Protein AF-A0A534JZP4-F1 (afdb_monomer_lite)

Foldseek 3Di:
DDDDDDDPPPPPAAEDEAEALDPVVQVVVQVVVVVVPHHYDYDNHPVRSVD

Structure (mmCIF, N/CA/C/O backbone):
data_AF-A0A534JZP4-F1
#
_entry.id   AF-A0A534JZP4-F1
#
loop_
_atom_site.group_PDB
_atom_site.id
_atom_site.type_symbol
_atom_site.label_atom_id
_atom_site.label_alt_id
_atom_site.label_comp_id
_atom_site.label_asym_id
_atom_site.label_entity_id
_atom_site.label_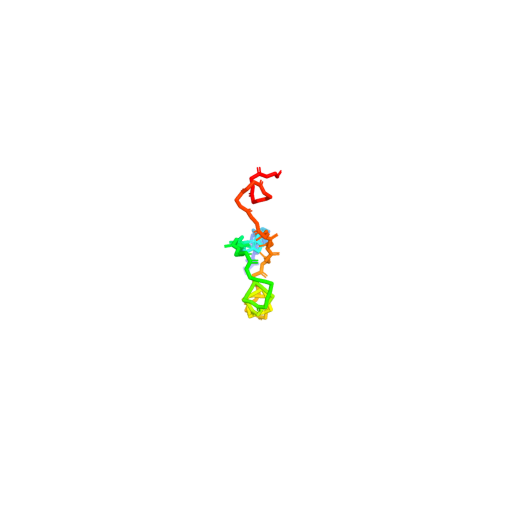seq_id
_atom_site.pdbx_PDB_ins_code
_atom_site.Cartn_x
_atom_site.Cartn_y
_atom_site.Cartn_z
_atom_site.occupancy
_atom_site.B_iso_or_equiv
_atom_site.auth_seq_id
_atom_site.auth_comp_id
_atom_site.auth_asym_id
_atom_site.auth_atom_id
_atom_site.pdbx_PDB_model_num
ATOM 1 N N . MET A 1 1 ? -11.668 6.127 45.727 1.00 41.09 1 MET A N 1
ATOM 2 C CA . MET A 1 1 ? -10.405 5.724 45.075 1.00 41.09 1 MET A CA 1
ATOM 3 C C . MET A 1 1 ? -10.415 6.306 43.670 1.00 41.09 1 MET A C 1
ATOM 5 O O . MET A 1 1 ? -11.285 5.933 42.897 1.00 41.09 1 MET A O 1
ATOM 9 N N . MET A 1 2 ? -9.544 7.271 43.374 1.00 45.41 2 MET A N 1
ATOM 10 C CA . MET A 1 2 ? -9.350 7.784 42.012 1.00 45.41 2 MET A CA 1
ATOM 11 C C . MET A 1 2 ? -8.356 6.849 41.324 1.00 45.41 2 MET A C 1
ATOM 13 O O . MET A 1 2 ? -7.189 6.816 41.705 1.00 45.41 2 MET A O 1
ATOM 17 N N . ILE A 1 3 ? -8.823 6.045 40.374 1.00 54.12 3 ILE A N 1
ATOM 18 C CA . ILE A 1 3 ? -7.936 5.271 39.505 1.00 54.12 3 ILE A CA 1
ATOM 19 C C . ILE A 1 3 ? -7.497 6.232 38.404 1.00 54.12 3 ILE A C 1
ATOM 21 O O . ILE A 1 3 ? -8.293 6.606 37.547 1.00 54.12 3 ILE A O 1
ATOM 25 N N . THR A 1 4 ? -6.249 6.686 38.457 1.00 58.03 4 THR A N 1
ATOM 26 C CA . THR A 1 4 ? -5.631 7.411 37.347 1.00 58.03 4 THR A CA 1
ATOM 27 C C . THR A 1 4 ? -5.328 6.399 36.248 1.00 58.03 4 THR A C 1
ATOM 29 O O . THR A 1 4 ? -4.505 5.503 36.447 1.00 58.03 4 THR A O 1
ATOM 32 N N . LEU A 1 5 ? -6.019 6.507 35.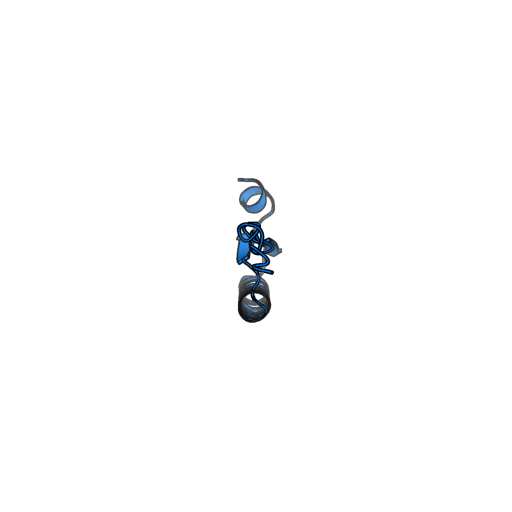114 1.00 56.41 5 LEU A N 1
ATOM 33 C CA . LEU A 1 5 ? -5.702 5.727 33.921 1.00 56.41 5 LEU A CA 1
ATOM 34 C C . LEU A 1 5 ? -4.271 6.077 33.467 1.00 56.41 5 LEU A C 1
ATOM 36 O O . LEU A 1 5 ? -3.915 7.260 33.477 1.00 56.41 5 LEU A O 1
ATOM 40 N N . PRO A 1 6 ? -3.432 5.088 33.111 1.00 63.59 6 PRO A N 1
ATOM 41 C CA . PRO A 1 6 ? -2.122 5.366 32.537 1.00 63.59 6 PRO A CA 1
ATOM 42 C C . PRO A 1 6 ? -2.287 6.201 31.256 1.00 63.59 6 PRO A C 1
ATOM 44 O O . PRO A 1 6 ? -3.305 6.053 30.574 1.00 63.59 6 PRO A O 1
ATOM 47 N N . PRO A 1 7 ? -1.318 7.077 30.922 1.00 61.22 7 PRO A N 1
ATOM 48 C CA . PRO A 1 7 ? -1.351 7.827 29.672 1.00 61.22 7 PRO A CA 1
ATOM 49 C C . PRO A 1 7 ? -1.519 6.830 28.530 1.00 61.22 7 PRO A C 1
ATOM 51 O O . PRO A 1 7 ? -0.776 5.848 28.475 1.00 61.22 7 PRO A O 1
ATOM 54 N N . GLU A 1 8 ? -2.533 7.045 27.688 1.00 59.47 8 GLU A N 1
ATOM 55 C CA . GLU A 1 8 ? -2.849 6.188 26.548 1.00 59.47 8 GLU A CA 1
ATOM 56 C C . GLU A 1 8 ? -1.547 5.845 25.826 1.00 59.47 8 GLU A C 1
ATOM 58 O O . GLU A 1 8 ? -0.881 6.718 25.262 1.00 59.47 8 GLU A O 1
ATOM 63 N N . ALA A 1 9 ? -1.129 4.579 25.916 1.00 56.84 9 ALA A N 1
ATOM 64 C CA . ALA A 1 9 ? -0.004 4.089 25.147 1.00 56.84 9 ALA A CA 1
ATOM 65 C C . ALA A 1 9 ? -0.349 4.398 23.696 1.00 56.84 9 ALA A C 1
ATOM 67 O O . ALA A 1 9 ? -1.320 3.848 23.186 1.00 56.84 9 ALA A O 1
ATOM 68 N N . LYS A 1 10 ? 0.378 5.340 23.086 1.00 53.19 10 LYS A N 1
ATOM 69 C CA . LYS A 1 10 ? 0.142 5.834 21.731 1.00 53.19 10 LYS A CA 1
ATOM 70 C C . LYS A 1 10 ? 0.047 4.613 20.819 1.00 53.19 10 LYS A C 1
ATOM 72 O O . LYS A 1 10 ? 1.069 4.013 20.489 1.00 53.19 10 LYS A O 1
ATOM 77 N N . THR A 1 11 ? -1.170 4.180 20.502 1.00 61.81 11 THR A N 1
ATOM 78 C CA . THR A 1 11 ? -1.404 3.004 19.677 1.00 61.81 11 THR A CA 1
ATOM 79 C C . THR A 1 11 ? -0.975 3.420 18.289 1.00 61.81 11 THR A C 1
ATOM 81 O O . THR A 1 11 ? -1.697 4.110 17.576 1.00 61.81 11 THR A O 1
ATOM 84 N N . ILE A 1 12 ? 0.267 3.097 17.931 1.00 61.91 12 ILE A N 1
ATOM 85 C CA . ILE A 1 12 ? 0.729 3.288 16.564 1.00 61.91 12 ILE A CA 1
ATOM 86 C C . ILE A 1 12 ? -0.261 2.481 15.715 1.00 61.91 12 ILE A C 1
ATOM 88 O O . ILE A 1 12 ? -0.393 1.274 15.962 1.00 61.91 12 ILE A O 1
ATOM 92 N N . PRO A 1 13 ? -1.023 3.115 14.804 1.00 67.94 13 PRO A N 1
ATOM 93 C CA . PRO A 1 13 ? -1.930 2.375 13.946 1.00 67.94 13 PRO A CA 1
ATOM 94 C C . PRO A 1 13 ? -1.099 1.312 13.237 1.00 67.94 13 PRO A C 1
ATOM 96 O O . PRO A 1 13 ? -0.004 1.600 12.751 1.00 67.94 13 PRO A O 1
ATOM 99 N N . ARG A 1 14 ? -1.571 0.063 13.258 1.00 86.75 14 ARG A N 1
ATOM 100 C CA . ARG A 1 14 ? -0.859 -1.029 12.596 1.00 86.75 14 ARG A CA 1
ATOM 101 C C . ARG A 1 14 ? -0.732 -0.652 11.118 1.00 86.75 14 ARG A C 1
ATOM 103 O O . ARG A 1 14 ? -1.735 -0.327 10.481 1.00 86.75 14 ARG A O 1
ATOM 110 N N . SER A 1 15 ? 0.495 -0.632 10.612 1.00 93.44 15 SER A N 1
ATOM 111 C CA . SER A 1 15 ? 0.775 -0.287 9.219 1.00 93.44 15 SER A CA 1
ATOM 112 C C . SER A 1 15 ? 0.883 -1.550 8.374 1.00 93.44 15 SER A C 1
ATOM 114 O O . SER A 1 15 ? 1.421 -2.553 8.844 1.00 93.44 15 SER A O 1
ATOM 116 N N . ILE A 1 16 ? 0.395 -1.491 7.137 1.00 95.38 16 ILE A N 1
ATOM 117 C CA . ILE A 1 16 ? 0.507 -2.555 6.133 1.00 95.38 16 ILE A CA 1
ATOM 118 C C . ILE A 1 16 ? 1.174 -1.965 4.890 1.00 95.38 16 ILE A C 1
ATOM 120 O O . ILE A 1 16 ? 0.774 -0.895 4.437 1.00 95.38 16 ILE A O 1
ATOM 124 N N . LEU A 1 17 ? 2.172 -2.667 4.351 1.00 97.06 17 LEU A N 1
ATOM 125 C CA . LEU A 1 17 ? 2.770 -2.386 3.048 1.00 97.06 17 LEU A CA 1
ATOM 126 C C . LEU A 1 17 ? 2.234 -3.397 2.033 1.00 97.06 17 LEU A C 1
ATOM 128 O O . LEU A 1 17 ? 2.330 -4.603 2.262 1.00 97.06 17 LEU A O 1
ATOM 132 N N . ILE A 1 18 ? 1.679 -2.902 0.933 1.00 97.44 18 ILE A N 1
ATOM 133 C CA . ILE A 1 18 ? 1.172 -3.707 -0.180 1.00 97.44 18 ILE A CA 1
ATOM 134 C C . ILE A 1 18 ? 2.099 -3.481 -1.369 1.00 97.44 18 ILE A C 1
ATOM 136 O O . ILE A 1 18 ? 2.278 -2.340 -1.793 1.00 97.44 18 ILE A O 1
ATOM 140 N N . VAL A 1 19 ? 2.684 -4.558 -1.888 1.00 97.69 19 VAL A N 1
ATOM 141 C CA . VAL A 1 19 ? 3.564 -4.526 -3.061 1.00 97.69 19 VAL A CA 1
ATOM 142 C C . VAL A 1 19 ? 2.938 -5.398 -4.133 1.00 97.69 19 VAL A C 1
ATOM 144 O O . VAL A 1 19 ? 2.885 -6.615 -3.968 1.00 97.69 19 VAL A O 1
ATOM 147 N N . ASP A 1 20 ? 2.439 -4.767 -5.188 1.00 97.81 20 ASP A N 1
ATOM 148 C CA . ASP A 1 20 ? 1.751 -5.441 -6.290 1.00 97.81 20 ASP A CA 1
ATOM 149 C C . ASP A 1 20 ? 1.926 -4.609 -7.565 1.00 97.81 20 ASP A C 1
ATOM 151 O O . ASP A 1 20 ? 1.792 -3.382 -7.517 1.00 97.81 20 ASP A O 1
ATOM 155 N N . ASP A 1 21 ? 2.277 -5.246 -8.679 1.00 97.06 21 ASP A N 1
ATOM 156 C CA . ASP A 1 21 ? 2.513 -4.580 -9.961 1.00 97.06 21 ASP A CA 1
ATOM 157 C C . ASP A 1 21 ? 1.210 -4.183 -10.667 1.00 97.06 21 ASP A C 1
ATOM 159 O O . ASP A 1 21 ? 1.202 -3.218 -11.437 1.00 97.06 21 ASP A O 1
ATOM 163 N N . ASP A 1 22 ? 0.093 -4.840 -10.349 1.00 98.31 22 ASP A N 1
ATOM 164 C CA . ASP A 1 22 ? -1.224 -4.487 -10.869 1.00 98.31 22 ASP A CA 1
ATOM 165 C C . ASP A 1 22 ? -1.856 -3.351 -10.046 1.00 98.31 22 ASP A C 1
ATOM 167 O O . ASP A 1 22 ? -2.088 -3.452 -8.839 1.00 98.31 22 ASP A O 1
ATOM 171 N N . GLU A 1 23 ? -2.146 -2.231 -10.710 1.00 97.44 23 GLU A N 1
ATOM 172 C CA . GLU A 1 23 ? -2.741 -1.049 -10.081 1.00 97.44 23 GLU A CA 1
ATOM 173 C C . GLU A 1 23 ? -4.133 -1.316 -9.503 1.00 97.44 23 GLU A C 1
ATOM 175 O O . GLU A 1 23 ? -4.395 -0.937 -8.361 1.00 97.44 23 GLU A O 1
ATOM 180 N N . GLY A 1 24 ? -4.995 -2.030 -10.229 1.00 98.06 24 GLY A N 1
ATOM 181 C CA . GLY A 1 24 ? -6.361 -2.294 -9.785 1.00 98.06 24 GLY A CA 1
ATOM 182 C C . GLY A 1 24 ? -6.403 -3.205 -8.559 1.00 98.06 24 GLY A C 1
ATOM 183 O O . GLY A 1 24 ? -7.202 -2.990 -7.644 1.00 98.06 24 GLY A O 1
ATOM 184 N N . VAL A 1 25 ? -5.518 -4.205 -8.501 1.00 97.69 25 VAL A N 1
ATOM 185 C CA . VAL A 1 25 ? -5.379 -5.073 -7.320 1.00 97.69 25 VAL A CA 1
ATOM 186 C C . VAL A 1 25 ? -4.838 -4.281 -6.130 1.00 9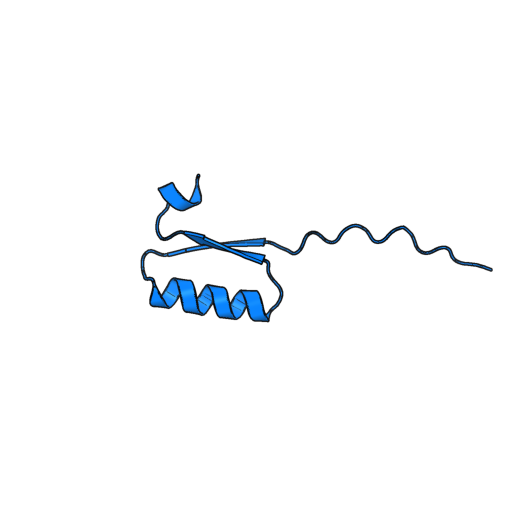7.69 25 VAL A C 1
ATOM 188 O O . VAL A 1 25 ? -5.408 -4.352 -5.034 1.00 97.69 25 VAL A O 1
ATOM 191 N N . ARG A 1 26 ? -3.773 -3.498 -6.339 1.00 97.88 26 ARG A N 1
ATOM 192 C CA . ARG A 1 26 ? -3.124 -2.695 -5.294 1.00 97.88 26 ARG A CA 1
ATOM 193 C C . ARG A 1 26 ? -4.082 -1.689 -4.659 1.00 97.88 26 ARG A C 1
ATOM 195 O O . ARG A 1 26 ? -4.135 -1.599 -3.431 1.00 97.88 26 ARG A O 1
ATOM 202 N N . GLU A 1 27 ? -4.857 -0.972 -5.470 1.00 97.94 27 GLU A N 1
ATOM 203 C CA . GLU A 1 27 ? -5.844 0.007 -5.003 1.00 97.94 27 GLU A CA 1
ATOM 204 C C . GLU A 1 27 ? -6.979 -0.657 -4.218 1.00 97.94 27 GLU A C 1
ATOM 206 O O . GLU A 1 27 ? -7.260 -0.257 -3.087 1.00 97.94 27 GLU A O 1
ATOM 211 N N . ASN A 1 28 ? -7.568 -1.732 -4.751 1.00 98.25 28 ASN A N 1
ATOM 212 C CA . ASN A 1 28 ? -8.664 -2.445 -4.090 1.00 98.25 28 ASN A CA 1
ATOM 213 C C . ASN A 1 28 ? -8.258 -2.977 -2.700 1.00 98.25 28 ASN A C 1
ATOM 215 O O . ASN A 1 28 ? -9.007 -2.860 -1.726 1.00 98.25 28 ASN A O 1
ATOM 219 N N . LEU A 1 29 ? -7.048 -3.534 -2.572 1.00 97.75 29 LEU A N 1
ATOM 220 C CA . LEU A 1 29 ? -6.534 -3.978 -1.275 1.00 97.75 29 LEU A CA 1
ATOM 221 C C . LEU A 1 29 ? -6.274 -2.797 -0.332 1.00 97.75 29 LEU A C 1
ATOM 223 O O . LEU A 1 29 ? -6.583 -2.884 0.861 1.00 97.75 29 LEU A O 1
ATOM 227 N N . ALA A 1 30 ? -5.727 -1.694 -0.845 1.00 97.50 30 ALA A N 1
ATOM 228 C CA . ALA A 1 30 ? -5.453 -0.514 -0.038 1.00 97.50 30 ALA A CA 1
ATOM 229 C C . ALA A 1 30 ? -6.729 0.106 0.537 1.00 97.50 30 ALA A C 1
ATOM 231 O O . ALA A 1 30 ? -6.767 0.439 1.726 1.00 97.50 30 ALA A O 1
ATOM 232 N N . GLU A 1 31 ? -7.789 0.195 -0.262 1.00 97.81 31 GLU A N 1
ATOM 233 C CA . GLU A 1 31 ? -9.104 0.645 0.190 1.00 97.81 31 GLU A CA 1
ATOM 234 C C . GLU A 1 31 ? -9.662 -0.273 1.281 1.00 97.81 31 GLU A C 1
ATOM 236 O O . GLU A 1 31 ? -10.026 0.199 2.363 1.00 97.81 31 GLU A O 1
ATOM 241 N N . LEU A 1 32 ? -9.654 -1.591 1.047 1.00 97.06 32 LEU A N 1
ATOM 242 C CA . LEU A 1 32 ? -10.173 -2.576 1.996 1.00 97.06 32 LEU A CA 1
ATOM 243 C C . LEU A 1 32 ? -9.486 -2.469 3.365 1.00 97.06 32 LEU A C 1
ATOM 245 O O . LEU A 1 32 ? -10.154 -2.393 4.397 1.00 97.06 32 LEU A O 1
ATOM 249 N N . PHE A 1 33 ? -8.152 -2.437 3.397 1.00 95.38 33 PHE A N 1
ATOM 250 C CA . PHE A 1 33 ? -7.409 -2.374 4.658 1.00 95.38 33 PHE A CA 1
ATOM 251 C C . PHE A 1 33 ? -7.498 -1.006 5.340 1.00 95.38 33 PHE A C 1
ATOM 253 O O . PHE A 1 33 ? -7.498 -0.942 6.574 1.00 95.38 33 PHE A O 1
ATOM 260 N N . THR A 1 34 ? -7.648 0.073 4.569 1.00 94.50 34 THR A N 1
ATOM 261 C CA . THR A 1 34 ? -7.903 1.412 5.115 1.00 94.50 34 THR A CA 1
ATOM 262 C C . THR A 1 34 ? -9.255 1.465 5.827 1.00 94.50 34 THR A C 1
ATOM 264 O O . THR A 1 34 ? -9.329 1.966 6.949 1.00 94.50 34 THR A O 1
ATOM 267 N N . VAL A 1 35 ? -10.310 0.877 5.245 1.00 94.00 35 VAL A N 1
ATOM 268 C CA . VAL A 1 35 ? -11.644 0.782 5.874 1.00 94.00 35 VAL A CA 1
ATOM 269 C C . VAL A 1 35 ? -11.600 -0.001 7.189 1.00 94.00 35 VAL A C 1
ATOM 271 O O . VAL A 1 35 ? -12.287 0.353 8.147 1.00 94.00 35 VAL A O 1
ATOM 274 N N . VAL A 1 36 ? -10.760 -1.035 7.272 1.00 93.06 36 VAL A N 1
ATOM 275 C CA . VA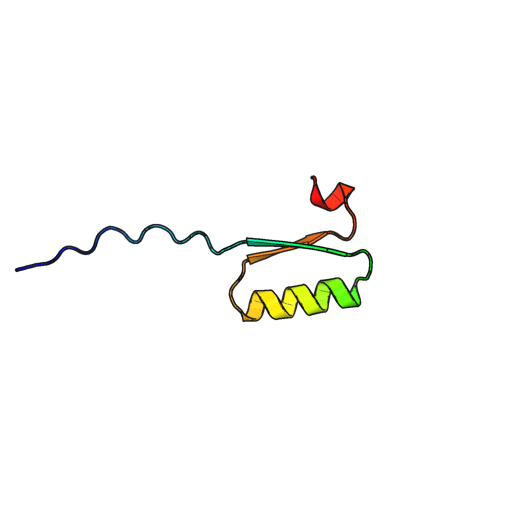L A 1 36 ? -10.558 -1.820 8.505 1.00 93.06 36 VAL A CA 1
ATOM 276 C C . VAL A 1 36 ? -9.776 -1.034 9.578 1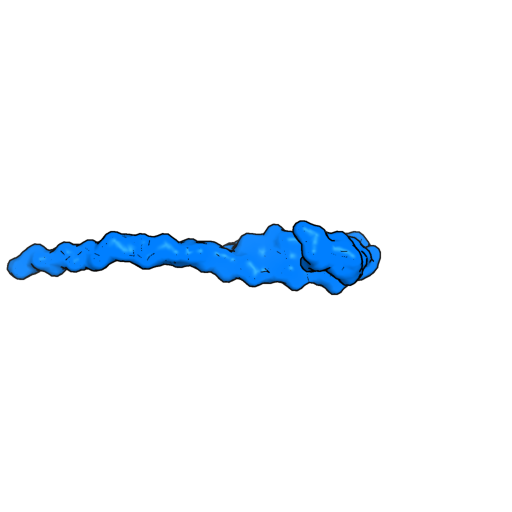.00 93.06 36 VAL A C 1
ATOM 278 O O . VAL A 1 36 ? -9.769 -1.423 10.746 1.00 93.06 36 VAL A O 1
ATOM 281 N N . GLY A 1 37 ? -9.161 0.099 9.224 1.00 90.81 37 GLY A N 1
ATOM 282 C CA . GLY A 1 37 ? -8.460 0.988 10.154 1.00 90.81 37 GLY A CA 1
ATOM 283 C C . GLY A 1 37 ? -6.944 0.791 10.201 1.00 90.81 37 GLY A C 1
ATOM 284 O O . GLY A 1 37 ? -6.297 1.240 11.150 1.00 90.81 37 GLY A O 1
ATOM 285 N N . TYR A 1 38 ? -6.363 0.122 9.202 1.00 94.31 38 TYR A N 1
ATOM 286 C CA . TYR A 1 38 ? -4.913 0.061 9.037 1.00 94.31 38 TYR A CA 1
ATOM 287 C C . TYR A 1 38 ? -4.391 1.310 8.332 1.00 94.31 38 TYR A C 1
ATOM 289 O O . TYR A 1 38 ? -5.061 1.911 7.493 1.00 94.31 38 TYR A O 1
ATOM 297 N N . ARG A 1 39 ? -3.142 1.672 8.633 1.00 94.25 39 ARG A N 1
ATOM 298 C CA . ARG A 1 39 ? -2.403 2.639 7.823 1.00 94.25 39 ARG A CA 1
ATOM 299 C C . ARG A 1 39 ? -1.782 1.898 6.645 1.00 94.25 39 ARG A C 1
ATOM 301 O O . ARG A 1 39 ? -0.848 1.124 6.843 1.00 94.25 39 ARG A O 1
ATOM 308 N N . VAL A 1 40 ? -2.283 2.127 5.441 1.00 95.94 40 VAL A N 1
ATOM 309 C CA . VA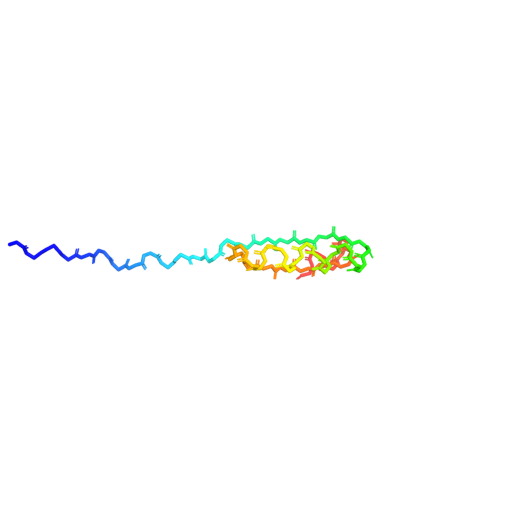L A 1 40 ? -1.764 1.451 4.249 1.00 95.94 40 VAL A CA 1
ATOM 310 C C . VAL A 1 40 ? -0.677 2.285 3.575 1.00 95.94 40 VAL A C 1
ATOM 312 O O . VAL A 1 40 ? -0.786 3.505 3.469 1.00 95.94 40 VAL A O 1
ATOM 315 N N . VAL A 1 41 ? 0.378 1.605 3.136 1.00 97.12 41 VAL A N 1
ATOM 316 C CA . VAL A 1 41 ? 1.402 2.096 2.212 1.00 97.12 41 VAL A CA 1
ATOM 317 C C . VAL A 1 41 ? 1.413 1.148 1.016 1.00 97.12 41 VAL A C 1
ATOM 319 O O . VAL A 1 41 ? 1.267 -0.062 1.184 1.00 97.12 41 VAL A O 1
ATOM 322 N N . THR A 1 42 ? 1.559 1.685 -0.186 1.00 97.62 42 THR A N 1
ATOM 323 C CA . THR A 1 42 ? 1.539 0.913 -1.430 1.00 97.62 42 THR A CA 1
ATOM 324 C C . THR A 1 42 ? 2.826 1.133 -2.204 1.00 97.62 42 THR A C 1
ATOM 326 O O . THR A 1 42 ? 3.349 2.243 -2.188 1.00 97.62 42 THR A O 1
ATOM 329 N N . ALA A 1 43 ? 3.277 0.109 -2.917 1.00 98.25 43 ALA A N 1
ATOM 330 C CA . ALA A 1 43 ? 4.349 0.192 -3.898 1.00 98.25 43 ALA A CA 1
ATOM 331 C C . ALA A 1 43 ? 3.975 -0.641 -5.131 1.00 98.25 43 ALA A C 1
ATOM 333 O O . ALA A 1 43 ? 3.408 -1.728 -4.993 1.00 98.25 43 ALA A O 1
ATOM 334 N N . ALA A 1 44 ? 4.296 -0.155 -6.327 1.00 97.38 44 ALA A N 1
ATOM 335 C CA . ALA A 1 44 ? 4.110 -0.886 -7.578 1.00 97.38 44 ALA A CA 1
ATOM 336 C C . ALA A 1 44 ? 5.252 -1.878 -7.864 1.00 97.38 44 ALA A C 1
ATOM 338 O O . ALA A 1 44 ? 5.187 -2.659 -8.810 1.00 97.38 44 ALA A O 1
ATOM 339 N N . SER A 1 45 ? 6.333 -1.845 -7.078 1.00 97.12 45 SER A N 1
ATOM 340 C CA . SER A 1 45 ? 7.492 -2.710 -7.287 1.00 97.12 45 SER A CA 1
ATOM 341 C C . SER A 1 45 ? 8.304 -2.945 -6.012 1.00 97.12 45 SER A C 1
ATOM 343 O O . SER A 1 45 ? 8.218 -2.192 -5.044 1.00 97.12 45 SER A O 1
ATOM 345 N N . ALA A 1 46 ? 9.138 -3.990 -6.014 1.00 96.31 46 ALA A N 1
ATOM 346 C CA . ALA A 1 46 ? 10.029 -4.284 -4.892 1.00 96.31 46 ALA A CA 1
ATOM 347 C C . ALA A 1 46 ? 11.063 -3.172 -4.605 1.00 96.31 46 ALA A C 1
ATOM 349 O O . ALA A 1 46 ? 11.284 -2.899 -3.430 1.00 96.31 46 ALA A O 1
ATOM 350 N N . PRO A 1 47 ? 11.687 -2.510 -5.605 1.00 97.00 47 PRO A N 1
ATOM 351 C CA . PRO A 1 47 ? 12.561 -1.369 -5.333 1.00 97.00 47 PRO A CA 1
ATOM 352 C C . PRO A 1 47 ? 11.833 -0.216 -4.638 1.00 97.00 47 PRO A C 1
ATOM 354 O O . PRO A 1 47 ? 12.309 0.264 -3.620 1.00 97.00 47 PRO A O 1
ATOM 357 N N . GLU A 1 48 ? 10.651 0.160 -5.130 1.00 96.00 48 GLU A N 1
ATOM 358 C CA . GLU A 1 48 ? 9.815 1.207 -4.525 1.00 96.00 48 GLU A CA 1
ATOM 359 C C . GLU A 1 48 ? 9.386 0.851 -3.092 1.00 96.00 48 GLU A C 1
ATOM 361 O O . GLU A 1 48 ? 9.272 1.721 -2.240 1.00 96.00 48 GLU A O 1
ATOM 366 N N . ALA A 1 49 ? 9.199 -0.437 -2.799 1.00 95.50 49 ALA A N 1
ATOM 367 C CA . ALA A 1 49 ? 8.868 -0.923 -1.462 1.00 95.50 49 ALA A CA 1
ATOM 368 C C . ALA A 1 49 ? 10.026 -0.831 -0.448 1.00 95.50 49 ALA A C 1
ATOM 370 O O . ALA A 1 49 ? 9.793 -0.991 0.752 1.00 95.50 49 ALA A O 1
ATOM 371 N N . LEU A 1 50 ? 11.264 -0.665 -0.922 1.00 94.25 50 LEU A N 1
ATOM 372 C CA . LEU A 1 50 ? 12.475 -0.624 -0.098 1.00 94.25 50 LEU A CA 1
ATOM 373 C C . LEU A 1 50 ? 13.022 0.797 0.120 1.00 94.25 50 LEU A C 1
ATOM 375 O O . LEU A 1 50 ? 13.903 0.950 0.970 1.00 94.25 50 LEU A O 1
ATOM 379 N N . GLU A 1 51 ? 12.549 1.790 -0.641 1.00 84.88 51 GLU A N 1
ATOM 380 C CA . GLU A 1 51 ? 12.858 3.220 -0.444 1.00 84.88 51 GLU A CA 1
ATOM 381 C C . GLU A 1 51 ? 12.154 3.805 0.793 1.00 84.88 51 GLU A C 1
ATOM 383 O O . GLU A 1 51 ? 12.801 4.628 1.487 1.00 84.88 51 GLU A O 1
#

pLDDT: mean 85.94, std 17.48, range [41.09, 98.31]

Sequence (51 aa):
MMITLPPEAKTIPRSILIVDDDEGVRENLAELFTVVGYRVVTAASAPEALE

Secondary structure (DSSP, 8-state):
----PPP----PPPEEEEE-S-HHHHHHHHHHHHHTT-EEEEESSTTTTT-

Radius of gyration: 16.65 Å; chains: 1; bounding box: 24×13×56 Å